Protein AF-A0A1E7YQ83-F1 (afdb_monomer_lite)

Secondary structure (DSSP, 8-state):
------------PPPHHHHHHHHHHHHHHHHH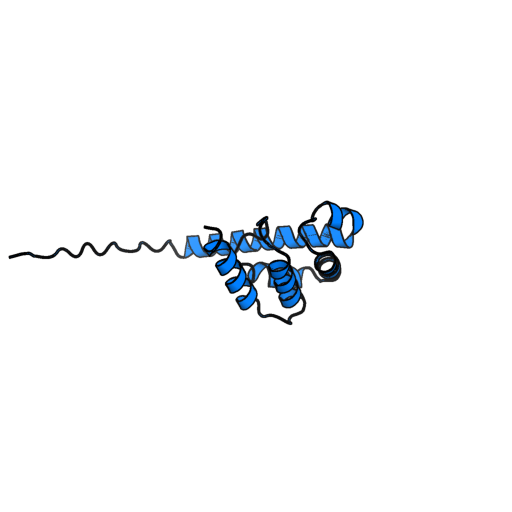HHHHHHHHHHH-HHHHHHH-TTS-HHHHHHHHHS-HHHHHHHHHH--S-TT-TT--HHHHHHHHHHHHTSS-HHHHHHHHHHHHHH--

Structure (mmCIF, N/CA/C/O backbone):
data_AF-A0A1E7YQ83-F1
#
_entry.id   AF-A0A1E7YQ83-F1
#
loop_
_atom_site.group_PDB
_atom_site.id
_atom_site.type_symbol
_atom_site.label_atom_id
_atom_site.label_alt_id
_atom_site.label_comp_id
_atom_site.label_asym_id
_atom_site.label_entity_id
_atom_site.label_seq_id
_atom_site.pdbx_PDB_ins_code
_atom_site.Cartn_x
_atom_site.Cartn_y
_atom_site.Cartn_z
_atom_site.occupancy
_atom_site.B_iso_or_equiv
_atom_site.auth_seq_id
_atom_site.auth_comp_id
_atom_site.auth_asym_id
_atom_site.auth_atom_id
_atom_site.pdbx_PDB_model_num
ATOM 1 N N . MET A 1 1 ? -26.971 24.007 49.476 1.00 40.09 1 MET A N 1
ATOM 2 C CA . MET A 1 1 ? -25.791 23.124 49.394 1.00 40.09 1 MET A CA 1
ATOM 3 C C . MET A 1 1 ? -25.851 22.421 48.056 1.00 40.09 1 MET A C 1
ATOM 5 O O . MET A 1 1 ? -26.864 21.801 47.768 1.00 40.09 1 MET A O 1
ATOM 9 N N . ALA A 1 2 ? -24.849 22.650 47.211 1.00 44.75 2 ALA A N 1
ATOM 10 C CA . ALA A 1 2 ? -24.779 22.116 45.859 1.00 44.75 2 ALA A CA 1
ATOM 11 C C . ALA A 1 2 ? -24.285 20.666 45.909 1.00 44.75 2 ALA A C 1
ATOM 13 O O . ALA A 1 2 ? -23.144 20.418 46.288 1.00 44.75 2 ALA A O 1
ATOM 14 N N . SER A 1 3 ? -25.138 19.718 45.539 1.00 45.12 3 SER A N 1
ATOM 15 C CA . SER A 1 3 ? -24.702 18.391 45.117 1.00 45.12 3 SER A CA 1
ATOM 16 C C . SER A 1 3 ? -24.344 18.491 43.638 1.00 45.12 3 SER A C 1
ATOM 18 O O . SER A 1 3 ? -25.223 18.543 42.781 1.00 45.12 3 SER A O 1
ATOM 20 N N . SER A 1 4 ? -23.047 18.609 43.356 1.00 46.97 4 SER A N 1
ATOM 21 C CA . SER A 1 4 ? -22.500 18.556 42.005 1.00 46.97 4 SER A CA 1
ATOM 22 C C . SER A 1 4 ? -22.730 17.159 41.435 1.00 46.97 4 SER A C 1
ATOM 24 O O . SER A 1 4 ? -21.967 16.229 41.708 1.00 46.97 4 SER A O 1
ATOM 26 N N . GLU A 1 5 ? -23.785 17.007 40.644 1.00 47.41 5 GLU A N 1
ATOM 27 C CA . GLU A 1 5 ? -23.879 15.922 39.680 1.00 47.41 5 GLU A CA 1
ATOM 28 C C . GLU A 1 5 ? -22.756 16.131 38.665 1.00 47.41 5 GLU A C 1
ATOM 30 O O . GLU A 1 5 ? -22.860 16.909 37.718 1.00 47.41 5 GLU A O 1
ATOM 35 N N . PHE A 1 6 ? -21.633 15.455 38.894 1.00 47.44 6 PHE A N 1
ATOM 36 C CA . PHE A 1 6 ? -20.710 15.149 37.818 1.00 47.44 6 PHE A CA 1
ATOM 37 C C . PHE A 1 6 ? -21.475 14.262 36.835 1.00 47.44 6 PHE A C 1
ATOM 39 O O . PHE A 1 6 ? -21.475 13.037 36.952 1.00 47.44 6 PHE A O 1
ATOM 46 N N . ALA A 1 7 ? -22.128 14.887 35.856 1.00 49.34 7 ALA A N 1
ATOM 47 C CA . ALA A 1 7 ? -22.440 14.261 34.585 1.00 49.34 7 ALA A CA 1
ATOM 48 C C . ALA A 1 7 ? -21.100 13.943 33.905 1.00 49.34 7 ALA A C 1
ATOM 50 O O . ALA A 1 7 ? -20.617 14.665 33.035 1.00 49.34 7 ALA A O 1
ATOM 51 N N . SER A 1 8 ? -20.448 12.884 34.383 1.00 53.47 8 SER A N 1
ATOM 52 C CA . SER A 1 8 ? -19.366 12.224 33.675 1.00 53.47 8 SER A CA 1
ATOM 53 C C . SER A 1 8 ? -19.989 11.707 32.389 1.00 53.47 8 SER A C 1
ATOM 55 O O . SER A 1 8 ? -20.748 10.738 32.409 1.00 53.47 8 SER A O 1
ATOM 57 N N . GLY A 1 9 ? -19.764 12.429 31.291 1.00 52.78 9 GLY A N 1
ATOM 58 C CA . GLY A 1 9 ? -20.125 11.988 29.954 1.00 52.78 9 GLY A CA 1
ATOM 59 C C . GLY A 1 9 ? -19.419 10.667 29.701 1.00 52.78 9 GLY A C 1
ATOM 60 O O . GLY A 1 9 ? -18.249 10.653 29.326 1.00 52.78 9 GLY A O 1
ATOM 61 N N . ALA A 1 10 ? -20.108 9.563 29.993 1.00 58.84 10 ALA A N 1
ATOM 62 C CA . ALA A 1 10 ? -19.580 8.230 29.811 1.00 58.84 10 ALA A CA 1
ATOM 63 C C . ALA A 1 10 ? -19.186 8.098 28.341 1.00 58.84 10 ALA A C 1
ATOM 65 O O . ALA A 1 10 ? -20.036 8.135 27.450 1.00 58.84 10 ALA A O 1
ATOM 66 N N . VAL A 1 11 ? -17.882 7.997 28.091 1.00 59.94 11 VAL A N 1
ATOM 67 C CA . VAL A 1 11 ? -17.357 7.676 26.770 1.00 59.94 11 VAL A CA 1
ATOM 68 C C . VAL A 1 11 ? -17.850 6.269 26.458 1.00 59.94 11 VAL A C 1
ATOM 70 O O . VAL A 1 11 ? -17.325 5.285 26.978 1.00 59.94 11 VAL A O 1
ATOM 73 N N . VAL A 1 12 ? -18.911 6.172 25.658 1.00 70.06 12 VAL A N 1
ATOM 74 C CA . VAL A 1 12 ? -19.390 4.893 25.141 1.00 70.06 12 VAL A CA 1
ATOM 75 C C . VAL A 1 12 ? -18.374 4.446 24.104 1.00 70.06 12 VAL A C 1
ATOM 77 O O . VAL A 1 12 ? -18.380 4.906 22.962 1.00 70.06 12 VAL A O 1
ATOM 80 N N . LEU A 1 13 ? -17.446 3.593 24.529 1.00 64.69 13 LEU A N 1
ATOM 81 C CA . LEU A 1 13 ? -16.524 2.951 23.608 1.00 64.69 13 LEU A CA 1
ATOM 82 C C . LEU A 1 13 ? -17.334 2.032 22.680 1.00 64.69 13 LEU A C 1
ATOM 84 O O . LEU A 1 13 ? -18.210 1.306 23.160 1.00 64.69 13 LEU A O 1
ATOM 88 N N . PRO A 1 14 ? -17.079 2.062 21.362 1.00 68.69 14 PRO A N 1
ATOM 89 C CA . PRO A 1 14 ? -17.745 1.163 20.432 1.00 68.69 14 PRO A CA 1
ATOM 90 C C . PRO A 1 14 ? -17.469 -0.299 20.802 1.00 68.69 14 PRO A C 1
ATOM 92 O O . PRO A 1 14 ? -16.403 -0.633 21.322 1.00 68.69 14 PRO A O 1
ATOM 95 N N . ASP A 1 15 ? -18.434 -1.173 20.510 1.00 84.50 15 ASP A N 1
ATOM 96 C CA . ASP A 1 15 ? -18.312 -2.617 20.727 1.00 84.50 15 ASP A CA 1
ATOM 97 C C . ASP A 1 15 ? -17.010 -3.146 20.096 1.00 84.50 15 ASP A C 1
ATOM 99 O O . ASP A 1 15 ? -16.677 -2.836 18.947 1.00 84.50 15 ASP A O 1
ATOM 103 N N . VAL A 1 16 ? -16.264 -3.969 20.837 1.00 81.94 16 VAL A N 1
ATOM 104 C CA . VAL A 1 16 ? -14.997 -4.574 20.386 1.00 81.94 16 VAL A CA 1
ATOM 105 C C . VAL A 1 16 ? -15.165 -5.325 19.057 1.00 81.94 16 VAL A C 1
ATOM 107 O O . VAL A 1 16 ? -14.245 -5.374 18.239 1.00 81.94 16 VAL A O 1
ATOM 110 N N . THR A 1 17 ? -16.344 -5.888 18.808 1.00 83.75 17 THR A N 1
ATOM 111 C CA . THR A 1 17 ? -16.722 -6.540 17.550 1.00 83.75 17 THR A CA 1
ATOM 112 C C . THR A 1 17 ? -16.737 -5.552 16.385 1.00 83.75 17 THR A C 1
ATOM 114 O O . THR A 1 17 ? -16.231 -5.874 15.310 1.00 83.75 17 THR A O 1
ATOM 117 N N . ILE A 1 18 ? -17.248 -4.334 16.594 1.00 84.81 18 ILE A N 1
ATOM 118 C CA . ILE A 1 18 ? -17.255 -3.267 15.582 1.00 84.81 18 ILE A CA 1
ATOM 119 C C . ILE A 1 18 ? -15.817 -2.887 15.226 1.00 84.81 18 ILE A C 1
ATOM 121 O O . ILE A 1 18 ? -15.469 -2.854 14.049 1.00 84.81 18 ILE A O 1
ATOM 125 N N . LEU A 1 19 ? -14.956 -2.690 16.228 1.00 80.69 19 LEU A N 1
ATOM 126 C CA . LEU A 1 19 ? -13.545 -2.353 16.006 1.00 80.69 19 LEU A CA 1
ATOM 127 C C . LEU A 1 19 ? -12.795 -3.452 15.237 1.00 80.69 19 LEU A C 1
ATOM 129 O O . LEU A 1 19 ? -12.016 -3.160 14.330 1.00 80.69 19 LEU A O 1
ATOM 133 N N . LYS A 1 20 ? -13.056 -4.726 15.553 1.00 84.06 20 LYS A N 1
ATOM 134 C CA . LYS A 1 20 ? -12.481 -5.863 14.817 1.00 84.06 20 LYS A CA 1
ATOM 135 C C . LYS A 1 20 ? -12.936 -5.898 13.359 1.00 84.06 20 LYS A C 1
ATOM 137 O O . LYS A 1 20 ? -12.108 -6.133 12.480 1.00 84.06 20 LYS A O 1
ATOM 142 N N . ASN A 1 21 ? -14.222 -5.659 13.104 1.00 87.69 21 ASN A N 1
ATOM 143 C CA . ASN A 1 21 ? -14.766 -5.634 11.748 1.00 87.69 21 ASN A CA 1
ATOM 144 C C . ASN A 1 21 ? -14.173 -4.479 10.936 1.00 87.69 21 ASN A C 1
ATOM 146 O O . ASN A 1 21 ? -13.692 -4.713 9.833 1.00 87.69 21 ASN A O 1
ATOM 150 N N . LEU A 1 22 ? -14.096 -3.276 11.512 1.00 86.25 22 LEU A N 1
ATOM 151 C CA . LEU A 1 22 ? -13.487 -2.116 10.858 1.00 86.25 22 LEU A CA 1
ATOM 152 C C . LEU A 1 22 ? -12.019 -2.364 10.496 1.00 86.25 22 LEU A C 1
ATOM 154 O O . LEU A 1 22 ? -11.624 -2.124 9.360 1.00 86.25 22 LEU A O 1
ATOM 158 N N . ASN A 1 23 ? -11.224 -2.911 11.421 1.00 84.62 23 ASN A N 1
ATOM 159 C CA . ASN A 1 23 ? -9.823 -3.243 11.147 1.00 84.62 23 ASN A CA 1
ATOM 160 C C . ASN A 1 23 ? -9.676 -4.295 10.041 1.00 84.62 23 ASN A C 1
ATOM 162 O O . ASN A 1 23 ? -8.779 -4.196 9.203 1.00 84.62 23 ASN A O 1
ATOM 166 N N . ARG A 1 24 ? -10.550 -5.308 10.021 1.00 90.31 24 ARG A N 1
ATOM 167 C CA . ARG A 1 24 ? -10.563 -6.320 8.959 1.00 90.31 24 ARG A CA 1
ATOM 168 C C . ARG A 1 24 ? -10.903 -5.690 7.612 1.00 90.31 24 ARG A C 1
ATOM 170 O O . ARG A 1 24 ? -10.215 -5.966 6.635 1.00 90.31 24 ARG A O 1
ATOM 177 N N . ASP A 1 25 ? -11.952 -4.883 7.560 1.00 90.69 25 ASP A N 1
ATOM 178 C CA . ASP A 1 25 ? -12.449 -4.302 6.316 1.00 90.69 25 ASP A CA 1
ATOM 179 C C . ASP A 1 25 ? -11.438 -3.288 5.752 1.00 90.69 25 ASP A C 1
ATOM 181 O O . ASP A 1 25 ? -11.159 -3.294 4.553 1.00 90.69 25 ASP A O 1
ATOM 185 N N . LEU A 1 26 ? -10.787 -2.513 6.625 1.00 89.19 26 LEU A N 1
ATOM 186 C CA . LEU A 1 26 ? -9.677 -1.634 6.266 1.00 89.19 26 LEU A CA 1
ATOM 187 C C . LEU A 1 26 ? -8.484 -2.411 5.695 1.00 89.19 26 LEU A C 1
ATOM 189 O O . LEU A 1 26 ? -7.964 -2.062 4.637 1.00 89.19 26 LEU A O 1
ATOM 193 N N . PHE A 1 27 ? -8.079 -3.496 6.359 1.00 91.44 27 PHE A N 1
ATOM 194 C CA . PHE A 1 27 ? -7.016 -4.365 5.858 1.00 91.44 27 PHE A CA 1
ATOM 195 C C . PHE A 1 27 ? -7.340 -4.911 4.459 1.00 91.44 27 PHE A C 1
ATOM 197 O O . PHE A 1 27 ? -6.477 -4.894 3.583 1.00 91.44 27 PHE A O 1
ATOM 204 N N . GLN A 1 28 ? -8.574 -5.374 4.235 1.00 92.62 28 GLN A N 1
ATOM 205 C CA . GLN A 1 28 ? -9.002 -5.901 2.936 1.00 92.62 28 GLN A CA 1
ATOM 206 C C . GLN A 1 28 ? -8.994 -4.823 1.850 1.00 92.62 28 GLN A C 1
ATOM 208 O O . GLN A 1 28 ? -8.542 -5.085 0.736 1.00 92.62 28 GLN A O 1
ATOM 213 N N . LEU A 1 29 ? -9.439 -3.607 2.174 1.00 91.81 29 LEU A N 1
ATOM 214 C CA . LEU A 1 29 ? -9.395 -2.473 1.255 1.00 91.81 29 LEU A CA 1
ATOM 215 C C . LEU A 1 29 ? -7.954 -2.140 0.848 1.00 91.81 29 LEU A C 1
ATOM 217 O O . LEU A 1 29 ? -7.652 -2.012 -0.340 1.00 91.81 29 LEU A O 1
ATOM 221 N N . ASN A 1 30 ? -7.062 -2.051 1.835 1.00 90.62 30 ASN A N 1
ATOM 222 C CA . ASN A 1 30 ? -5.657 -1.730 1.619 1.00 90.62 30 ASN A CA 1
ATOM 223 C C . ASN A 1 30 ? -4.962 -2.817 0.801 1.00 90.62 30 ASN A C 1
ATOM 225 O O . ASN A 1 30 ? -4.287 -2.517 -0.181 1.00 90.62 30 ASN A O 1
ATOM 229 N N . LEU A 1 31 ? -5.182 -4.086 1.151 1.00 93.12 31 LEU A N 1
ATOM 230 C CA . LEU A 1 31 ? -4.622 -5.207 0.409 1.00 93.12 31 LEU A CA 1
ATOM 231 C C . LEU A 1 31 ? -5.146 -5.245 -1.029 1.00 93.12 31 LEU A C 1
ATOM 233 O O . LEU A 1 31 ? -4.351 -5.383 -1.955 1.00 93.12 31 LEU A O 1
ATOM 237 N N . GLY A 1 32 ? -6.456 -5.085 -1.225 1.00 92.75 32 GLY A N 1
ATOM 238 C CA . GLY A 1 32 ? -7.070 -5.085 -2.550 1.00 92.75 32 GLY A CA 1
ATOM 239 C C . GLY A 1 32 ? -6.487 -4.005 -3.461 1.00 92.75 32 GLY A C 1
ATOM 240 O O . GLY A 1 32 ? -6.162 -4.287 -4.614 1.00 92.75 32 GLY A O 1
ATOM 241 N N . TYR A 1 33 ? -6.277 -2.794 -2.937 1.00 91.62 33 TYR A N 1
ATOM 242 C CA . TYR A 1 33 ? -5.643 -1.723 -3.703 1.00 91.62 33 TYR A CA 1
ATOM 243 C C . TYR A 1 33 ? -4.180 -2.028 -4.035 1.00 91.62 33 TYR A C 1
ATOM 245 O O . TYR A 1 33 ? -3.785 -1.920 -5.193 1.00 91.62 33 TYR A O 1
ATOM 253 N N . LEU A 1 34 ? -3.376 -2.448 -3.053 1.00 91.94 34 LEU A N 1
ATOM 254 C CA . LEU A 1 34 ? -1.965 -2.775 -3.287 1.00 91.94 34 LEU A CA 1
ATOM 255 C C . LEU A 1 34 ? -1.810 -3.923 -4.296 1.00 91.94 34 LEU A C 1
ATOM 257 O O . LEU A 1 34 ? -0.932 -3.877 -5.156 1.00 91.94 34 LEU A O 1
ATOM 261 N N . MET A 1 35 ? -2.687 -4.931 -4.235 1.00 94.19 35 MET A N 1
ATOM 262 C CA . MET A 1 35 ? -2.729 -6.015 -5.218 1.00 94.19 35 MET A CA 1
ATOM 263 C C . MET A 1 35 ? -3.082 -5.509 -6.616 1.00 94.19 35 MET A C 1
ATOM 265 O O . MET A 1 35 ? -2.455 -5.940 -7.579 1.00 94.19 35 MET A O 1
ATOM 269 N N . LEU A 1 36 ? -4.043 -4.590 -6.736 1.00 93.75 36 LEU A N 1
ATOM 270 C CA . LEU A 1 36 ? -4.396 -3.975 -8.015 1.00 93.75 36 LEU A CA 1
ATOM 271 C C . LEU A 1 36 ? -3.199 -3.226 -8.614 1.00 93.75 36 LEU A C 1
ATOM 273 O O . LEU A 1 36 ? -2.871 -3.437 -9.779 1.00 93.75 36 LEU A O 1
ATOM 277 N N . VAL A 1 37 ? -2.531 -2.390 -7.814 1.00 93.12 37 VAL A N 1
ATOM 278 C CA . VAL A 1 37 ? -1.341 -1.637 -8.239 1.00 93.12 37 VAL A CA 1
ATOM 279 C C . VAL A 1 37 ? -0.248 -2.584 -8.721 1.00 93.12 37 VAL A C 1
ATOM 281 O O . VAL A 1 37 ? 0.249 -2.417 -9.835 1.00 93.12 37 VAL A O 1
ATOM 284 N N . ARG A 1 38 ? 0.075 -3.611 -7.924 1.00 94.94 38 ARG A N 1
ATOM 285 C CA . ARG A 1 38 ? 1.045 -4.647 -8.294 1.00 94.94 38 ARG A CA 1
ATOM 286 C C . ARG A 1 38 ? 0.686 -5.315 -9.615 1.00 94.94 38 ARG A C 1
ATOM 288 O O . ARG A 1 38 ? 1.551 -5.440 -10.468 1.00 94.94 38 ARG A O 1
ATOM 295 N N . GLU A 1 39 ? -0.561 -5.749 -9.783 1.00 95.81 39 GLU A N 1
ATOM 296 C CA . GLU A 1 39 ? -0.980 -6.497 -10.972 1.00 95.81 39 GLU A CA 1
ATOM 297 C C . GLU A 1 39 ? -0.837 -5.666 -12.251 1.00 95.81 39 GLU A C 1
ATOM 299 O O . GLU A 1 39 ? -0.388 -6.168 -13.280 1.00 95.81 39 GLU A O 1
ATOM 304 N N . TYR A 1 40 ? -1.179 -4.378 -12.192 1.00 96.06 40 TYR A N 1
ATOM 305 C CA . TYR A 1 40 ? -0.940 -3.468 -13.309 1.00 96.06 40 TYR A CA 1
ATOM 306 C C . TYR A 1 40 ? 0.550 -3.214 -13.528 1.00 96.06 40 TYR A C 1
ATOM 308 O O . TYR A 1 40 ? 0.982 -3.206 -14.675 1.00 96.06 40 TYR A O 1
ATOM 316 N N . ALA A 1 41 ? 1.330 -3.011 -12.464 1.00 95.75 41 ALA A N 1
ATOM 317 C CA . ALA A 1 41 ? 2.762 -2.746 -12.567 1.00 95.75 41 ALA A CA 1
ATOM 318 C C . ALA A 1 41 ? 3.537 -3.938 -13.160 1.00 95.75 41 ALA A C 1
ATOM 320 O O . ALA A 1 41 ? 4.416 -3.730 -13.992 1.00 95.75 41 ALA A O 1
ATOM 321 N N . ASP A 1 42 ? 3.164 -5.165 -12.788 1.00 96.44 42 ASP A N 1
ATOM 322 C CA . ASP A 1 42 ? 3.736 -6.421 -13.292 1.00 96.44 42 ASP A CA 1
ATOM 323 C C . ASP A 1 42 ? 3.380 -6.668 -14.770 1.00 96.44 42 ASP A C 1
ATOM 325 O O . ASP A 1 42 ? 4.225 -7.065 -15.571 1.00 96.44 42 ASP A O 1
ATOM 329 N N . ARG A 1 43 ? 2.134 -6.378 -15.171 1.00 96.69 43 ARG A N 1
ATOM 330 C CA . ARG A 1 43 ? 1.661 -6.617 -16.547 1.00 96.69 43 ARG A CA 1
ATOM 331 C C . ARG A 1 43 ? 2.036 -5.518 -17.539 1.00 96.69 43 ARG A C 1
ATOM 333 O O . ARG A 1 43 ? 2.372 -5.816 -18.682 1.00 96.69 43 ARG A O 1
ATOM 340 N N . ASP A 1 44 ? 1.893 -4.257 -17.139 1.00 97.31 44 ASP A N 1
ATOM 341 C CA . ASP A 1 44 ? 2.123 -3.083 -17.982 1.00 97.31 44 ASP A CA 1
ATOM 342 C C . ASP A 1 44 ? 2.499 -1.868 -17.119 1.00 97.31 44 ASP A C 1
ATOM 344 O O . ASP A 1 44 ? 1.663 -1.053 -16.712 1.00 97.31 44 ASP A O 1
ATOM 348 N N . MET A 1 45 ? 3.802 -1.711 -16.887 1.00 97.00 45 MET A N 1
ATOM 349 C CA . MET A 1 45 ? 4.358 -0.593 -16.124 1.00 97.00 45 MET A CA 1
ATOM 350 C C . MET A 1 45 ? 4.008 0.782 -16.722 1.00 97.00 45 MET A C 1
ATOM 352 O O . MET A 1 45 ? 3.845 1.760 -15.989 1.00 97.00 45 MET A O 1
ATOM 356 N N . VAL A 1 46 ? 3.870 0.890 -18.049 1.00 96.62 46 VAL A N 1
ATOM 357 C CA . VAL A 1 46 ? 3.511 2.159 -18.702 1.00 96.62 46 VAL A CA 1
ATOM 358 C C . VAL A 1 46 ? 2.069 2.529 -18.365 1.00 96.62 46 VAL A C 1
ATOM 360 O O . VAL A 1 46 ? 1.784 3.693 -18.069 1.00 96.62 46 VAL A O 1
ATOM 363 N N . MET A 1 47 ? 1.158 1.555 -18.379 1.00 96.31 47 MET A N 1
ATOM 364 C CA . MET A 1 47 ? -0.223 1.747 -17.942 1.00 96.31 47 MET A CA 1
ATOM 365 C C . MET A 1 47 ? -0.307 2.028 -16.439 1.00 96.31 47 MET A C 1
ATOM 367 O O . MET A 1 47 ? -1.010 2.956 -16.038 1.00 96.31 47 MET A O 1
ATOM 371 N N . ALA A 1 48 ? 0.442 1.297 -15.610 1.00 95.44 48 ALA A N 1
ATOM 372 C CA . ALA A 1 48 ? 0.468 1.501 -14.164 1.00 95.44 48 ALA A CA 1
ATOM 373 C C . ALA A 1 48 ? 0.870 2.939 -13.803 1.00 95.44 48 ALA A C 1
ATOM 375 O O . ALA A 1 48 ? 0.140 3.617 -13.081 1.00 95.44 48 ALA A O 1
ATOM 376 N N . LYS A 1 49 ? 1.950 3.458 -14.405 1.00 94.38 49 LYS A N 1
ATOM 377 C CA . LYS A 1 49 ? 2.392 4.856 -14.235 1.00 94.38 49 LYS A CA 1
ATOM 378 C C . LYS A 1 49 ? 1.322 5.873 -14.667 1.00 94.38 49 LYS A C 1
ATOM 380 O O . LYS A 1 49 ? 1.243 6.962 -14.105 1.00 94.38 49 LYS A O 1
ATOM 385 N N . LYS A 1 50 ? 0.471 5.538 -15.648 1.00 93.56 50 LYS A N 1
ATOM 386 C CA . LYS A 1 50 ? -0.638 6.400 -16.106 1.00 93.56 50 LYS A CA 1
ATOM 387 C C . LYS A 1 50 ? -1.866 6.356 -15.199 1.00 93.56 50 LYS A C 1
ATOM 389 O O . LYS A 1 50 ? -2.537 7.385 -15.095 1.00 93.56 50 LYS A O 1
ATOM 394 N N . LEU A 1 51 ? -2.187 5.199 -14.621 1.00 92.00 51 LEU A N 1
ATOM 395 C CA . LEU A 1 51 ? -3.354 4.998 -13.755 1.00 92.00 51 LEU A CA 1
ATOM 396 C C . LEU A 1 51 ? -3.085 5.462 -12.320 1.00 92.00 51 LEU A C 1
ATOM 398 O O . LEU A 1 51 ? -3.932 6.115 -11.719 1.00 92.00 51 LEU A O 1
ATOM 402 N N . PHE A 1 52 ? -1.888 5.192 -11.805 1.00 90.69 52 PHE A N 1
ATOM 403 C CA . PHE A 1 52 ? -1.485 5.452 -10.424 1.00 90.69 52 PHE A CA 1
ATOM 404 C C . PHE A 1 52 ? -0.479 6.604 -10.345 1.00 90.69 52 PHE A C 1
ATOM 406 O O . PHE A 1 52 ? 0.615 6.467 -9.809 1.00 90.69 52 PHE A O 1
ATOM 413 N N . ARG A 1 53 ? -0.837 7.757 -10.921 1.00 88.44 53 ARG A N 1
ATOM 414 C CA . ARG A 1 53 ? 0.082 8.904 -11.104 1.00 88.44 53 ARG A CA 1
ATOM 415 C C . ARG A 1 53 ? 0.599 9.515 -9.802 1.00 88.44 53 ARG A C 1
ATOM 417 O O . ARG A 1 53 ? 1.591 10.230 -9.819 1.00 88.44 53 ARG A O 1
ATOM 424 N N . ASN A 1 54 ? -0.109 9.283 -8.703 1.00 86.31 54 ASN A N 1
ATOM 425 C CA . ASN A 1 54 ? 0.264 9.721 -7.364 1.00 86.31 54 ASN A CA 1
ATOM 426 C C . ASN A 1 54 ? 1.287 8.788 -6.696 1.00 86.31 54 ASN A C 1
ATOM 428 O O . ASN A 1 54 ? 1.820 9.153 -5.656 1.00 86.31 54 ASN A O 1
ATOM 432 N N . ILE A 1 55 ? 1.558 7.613 -7.274 1.00 90.75 55 ILE A N 1
ATOM 433 C CA . ILE A 1 55 ? 2.538 6.653 -6.766 1.00 90.75 55 ILE A CA 1
ATOM 434 C C . ILE A 1 55 ? 3.871 6.876 -7.495 1.00 90.75 55 ILE A C 1
ATOM 436 O O . ILE A 1 55 ? 3.903 6.811 -8.729 1.00 90.75 55 ILE A O 1
ATOM 440 N N . PRO A 1 56 ? 4.984 7.113 -6.778 1.00 92.25 56 PRO A N 1
ATOM 441 C CA . PRO A 1 56 ? 6.300 7.233 -7.392 1.00 92.25 56 PRO A CA 1
ATOM 442 C C . PRO A 1 56 ? 6.665 5.993 -8.216 1.00 92.25 56 PRO A C 1
ATOM 444 O O . PRO A 1 56 ? 6.378 4.860 -7.829 1.00 92.25 56 PRO A O 1
ATOM 447 N N . ALA A 1 57 ? 7.358 6.200 -9.339 1.00 93.25 57 ALA A N 1
ATOM 448 C CA . ALA A 1 57 ? 7.738 5.120 -10.253 1.00 93.25 57 ALA A CA 1
ATOM 449 C C . ALA A 1 57 ? 8.519 3.993 -9.556 1.00 93.25 57 ALA A C 1
ATOM 451 O O . ALA A 1 57 ? 8.218 2.827 -9.784 1.00 93.25 57 ALA A O 1
ATOM 452 N N . VAL A 1 58 ? 9.446 4.347 -8.661 1.00 94.12 58 VAL A N 1
ATOM 453 C CA . VAL A 1 58 ? 10.240 3.386 -7.879 1.00 94.12 58 VAL A CA 1
ATOM 454 C C . VAL A 1 58 ? 9.368 2.488 -6.995 1.00 94.12 58 VAL A C 1
ATOM 456 O O . VAL A 1 58 ? 9.645 1.304 -6.838 1.00 94.12 58 VAL A O 1
ATOM 459 N N . VAL A 1 59 ? 8.264 3.018 -6.464 1.00 93.88 59 VAL A N 1
ATOM 460 C CA . VAL A 1 59 ? 7.325 2.255 -5.636 1.00 93.88 59 VAL A CA 1
ATOM 461 C C . VAL A 1 59 ? 6.516 1.289 -6.497 1.00 93.88 59 VAL A C 1
ATOM 463 O O . VAL A 1 59 ? 6.333 0.139 -6.106 1.00 93.88 59 VAL A O 1
ATOM 466 N N . LEU A 1 60 ? 6.075 1.721 -7.683 1.00 94.88 60 LEU A N 1
ATOM 467 C CA . LEU A 1 60 ? 5.39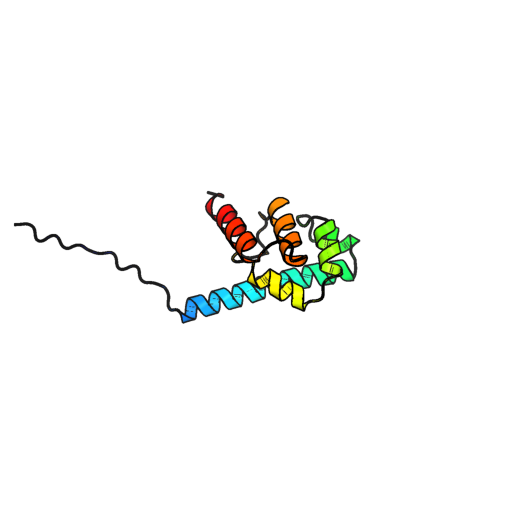1 0.850 -8.647 1.00 94.88 60 LEU A CA 1
ATOM 468 C C . LEU A 1 60 ? 6.295 -0.298 -9.107 1.00 94.88 60 LEU A C 1
ATOM 470 O O . LEU A 1 60 ? 5.872 -1.453 -9.110 1.00 94.88 60 LEU A O 1
ATOM 474 N N . GLU A 1 61 ? 7.539 0.025 -9.463 1.00 95.25 61 GLU A N 1
ATOM 475 C CA . GLU A 1 61 ? 8.574 -0.941 -9.846 1.00 95.25 61 GLU A CA 1
ATOM 476 C C . GLU A 1 61 ? 8.795 -1.952 -8.725 1.00 95.25 61 GLU A C 1
ATOM 478 O O . GLU A 1 61 ? 8.714 -3.159 -8.952 1.00 95.25 61 GLU A O 1
ATOM 483 N N . ARG A 1 62 ? 8.926 -1.472 -7.486 1.00 94.69 62 ARG A N 1
ATOM 484 C CA . ARG A 1 62 ? 9.104 -2.360 -6.346 1.00 94.69 62 ARG A CA 1
ATOM 485 C C . ARG A 1 62 ? 7.890 -3.247 -6.068 1.00 94.69 62 ARG A C 1
ATOM 487 O O . ARG A 1 62 ? 8.046 -4.429 -5.766 1.00 94.69 62 ARG A O 1
ATOM 494 N N . MET A 1 63 ? 6.675 -2.714 -6.183 1.00 93.56 63 MET A N 1
ATOM 495 C CA . MET A 1 63 ? 5.448 -3.492 -5.985 1.00 93.56 63 MET A CA 1
ATOM 496 C C . MET A 1 63 ? 5.298 -4.627 -6.999 1.00 93.56 63 MET A C 1
ATOM 498 O O . MET A 1 63 ? 4.814 -5.693 -6.617 1.00 93.56 63 MET A O 1
ATOM 502 N N . ALA A 1 64 ? 5.716 -4.419 -8.253 1.00 95.31 64 ALA A N 1
ATOM 503 C CA . ALA A 1 64 ? 5.693 -5.450 -9.292 1.00 95.31 64 ALA A CA 1
ATOM 504 C C . ALA A 1 64 ? 6.555 -6.668 -8.911 1.00 95.31 64 ALA A C 1
ATOM 506 O O . ALA A 1 64 ? 6.139 -7.814 -9.084 1.00 95.31 64 ALA A O 1
ATOM 507 N N . GLU A 1 65 ? 7.725 -6.423 -8.318 1.00 93.44 65 GLU A N 1
ATOM 508 C CA . GLU A 1 65 ? 8.688 -7.462 -7.932 1.00 93.44 65 GLU A CA 1
ATOM 509 C C . GLU A 1 65 ? 8.290 -8.240 -6.670 1.00 93.44 65 GLU A C 1
ATOM 511 O O . GLU A 1 65 ? 8.732 -9.373 -6.458 1.00 93.44 65 GLU A O 1
ATOM 516 N N . LEU A 1 66 ? 7.480 -7.643 -5.792 1.00 89.12 66 LEU A N 1
ATOM 517 C CA . LEU A 1 66 ? 7.175 -8.236 -4.495 1.00 89.12 66 LEU A CA 1
ATOM 518 C C . LEU A 1 66 ? 6.164 -9.384 -4.596 1.00 89.12 66 LEU A C 1
ATOM 520 O O . LEU A 1 66 ? 5.186 -9.314 -5.346 1.00 89.12 66 LEU A O 1
ATOM 524 N N . PRO A 1 67 ? 6.315 -10.435 -3.771 1.00 89.94 67 PRO A N 1
ATOM 525 C CA . PRO A 1 67 ? 5.300 -11.470 -3.661 1.00 89.94 67 PRO A CA 1
ATOM 526 C C . PRO A 1 67 ? 4.040 -10.916 -2.960 1.00 89.94 67 PRO A C 1
ATOM 528 O O . PRO A 1 67 ? 4.162 -10.121 -2.020 1.00 89.94 67 PRO A O 1
ATOM 531 N N . PRO A 1 68 ? 2.820 -11.361 -3.329 1.00 88.25 68 PRO A N 1
ATOM 532 C CA . PRO A 1 68 ? 1.569 -10.847 -2.754 1.00 88.25 68 PRO A CA 1
ATOM 533 C C . PRO A 1 68 ? 1.498 -10.893 -1.218 1.00 88.25 68 PRO A C 1
ATOM 535 O O . PRO A 1 68 ? 0.882 -10.037 -0.586 1.00 88.25 68 PRO A O 1
ATOM 538 N N . GLN A 1 69 ? 2.169 -11.862 -0.589 1.00 88.50 69 GLN A N 1
ATOM 539 C CA . GLN A 1 69 ? 2.223 -12.002 0.869 1.00 88.50 69 GLN A CA 1
ATOM 540 C C . GLN A 1 69 ? 2.923 -10.814 1.546 1.00 88.50 69 GLN A C 1
ATOM 542 O O . GLN A 1 69 ? 2.565 -10.457 2.669 1.00 88.50 69 GLN A O 1
ATOM 547 N N . ARG A 1 70 ? 3.888 -10.171 0.874 1.00 87.69 70 ARG A N 1
ATOM 548 C CA . ARG A 1 70 ? 4.544 -8.959 1.387 1.00 87.69 70 ARG A CA 1
ATOM 549 C C . ARG A 1 70 ? 3.600 -7.764 1.374 1.00 87.69 70 ARG A C 1
ATOM 551 O O . ARG A 1 70 ? 3.565 -7.020 2.349 1.00 87.69 70 ARG A O 1
ATOM 558 N N . LEU A 1 71 ? 2.749 -7.646 0.357 1.00 89.75 71 LEU A N 1
ATOM 559 C CA . LEU A 1 71 ? 1.722 -6.602 0.314 1.00 89.75 71 LEU A CA 1
ATOM 560 C C . LEU A 1 71 ? 0.690 -6.753 1.433 1.00 89.75 71 LEU A C 1
ATOM 562 O O . LEU A 1 71 ? 0.216 -5.754 1.958 1.00 89.75 71 LEU A O 1
ATOM 566 N N . ALA A 1 72 ? 0.389 -7.980 1.869 1.00 90.19 72 ALA A N 1
ATOM 567 C CA . ALA A 1 72 ? -0.456 -8.197 3.043 1.00 90.19 72 ALA A CA 1
ATOM 568 C C . ALA A 1 72 ? 0.187 -7.682 4.341 1.00 90.19 72 ALA A C 1
ATOM 570 O O . ALA A 1 72 ? -0.524 -7.225 5.233 1.00 90.19 72 ALA A O 1
ATOM 571 N N . HIS A 1 73 ? 1.516 -7.721 4.458 1.00 86.62 73 HIS A N 1
ATOM 572 C CA . HIS A 1 73 ? 2.211 -7.142 5.607 1.00 86.62 73 HIS A CA 1
ATOM 573 C C . HIS A 1 73 ? 2.094 -5.612 5.614 1.00 86.62 73 HIS A C 1
ATOM 575 O O . HIS A 1 73 ? 1.692 -5.029 6.619 1.00 86.62 73 HIS A O 1
ATOM 581 N N . VAL A 1 74 ? 2.332 -4.985 4.460 1.00 88.12 74 VAL A N 1
ATOM 582 C CA . VAL A 1 74 ? 2.176 -3.537 4.256 1.00 88.12 74 VAL A CA 1
ATOM 583 C C . VAL A 1 74 ? 0.726 -3.101 4.486 1.00 88.12 74 VAL A C 1
ATOM 585 O O . VAL A 1 74 ? 0.474 -2.154 5.217 1.00 88.12 74 VAL A O 1
ATOM 588 N N . ALA A 1 75 ? -0.254 -3.828 3.948 1.00 90.19 75 ALA A N 1
ATOM 589 C CA . ALA A 1 75 ? -1.673 -3.505 4.103 1.00 90.19 75 ALA A CA 1
ATOM 590 C C . ALA A 1 75 ? -2.132 -3.474 5.569 1.00 90.19 75 ALA A C 1
ATOM 592 O O . ALA A 1 75 ? -3.012 -2.689 5.913 1.00 90.19 75 ALA A O 1
ATOM 593 N N . ARG A 1 76 ? -1.540 -4.310 6.436 1.00 87.25 76 ARG A N 1
ATOM 594 C CA . ARG A 1 76 ? -1.806 -4.293 7.887 1.00 87.25 76 ARG A CA 1
ATOM 595 C C . ARG A 1 76 ? -1.180 -3.095 8.596 1.00 87.25 76 ARG A C 1
ATOM 597 O O . ARG A 1 76 ? -1.693 -2.696 9.634 1.00 87.25 76 ARG A O 1
ATOM 604 N N . ALA A 1 77 ? -0.083 -2.564 8.062 1.00 82.56 77 ALA A N 1
ATOM 605 C CA . ALA A 1 77 ? 0.599 -1.382 8.584 1.00 82.56 77 ALA A CA 1
ATOM 606 C C . ALA A 1 77 ? -0.190 -0.094 8.320 1.00 82.56 77 ALA A C 1
ATOM 608 O O . ALA A 1 77 ? -0.059 0.897 9.032 1.00 82.56 77 ALA A O 1
ATOM 609 N N . ILE A 1 78 ? -0.998 -0.084 7.265 1.00 82.31 78 ILE A N 1
ATOM 610 C CA . ILE A 1 78 ? -1.710 1.113 6.844 1.00 82.31 78 ILE A CA 1
ATOM 611 C C . ILE A 1 78 ? -3.018 1.178 7.638 1.00 82.31 78 ILE A C 1
ATOM 613 O O . ILE A 1 78 ? -3.976 0.457 7.374 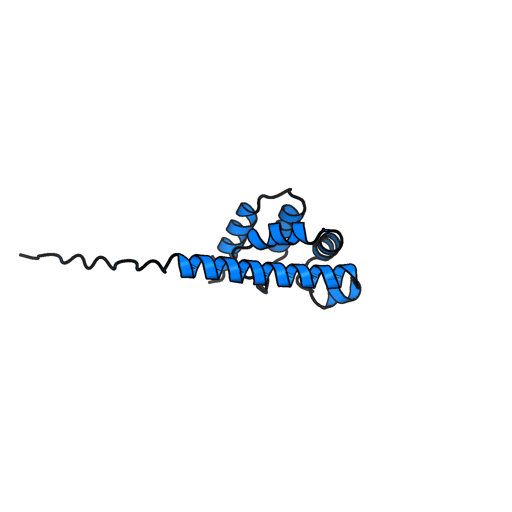1.00 82.31 78 ILE A O 1
ATOM 617 N N . THR A 1 79 ? -3.032 2.030 8.661 1.00 76.00 79 THR A N 1
ATOM 618 C CA . THR A 1 79 ? -4.168 2.256 9.577 1.00 76.00 79 THR A CA 1
ATOM 619 C C . THR A 1 79 ? -5.190 3.248 9.025 1.00 76.00 79 THR A C 1
ATOM 621 O O . THR A 1 79 ? -6.159 3.604 9.694 1.00 76.00 79 THR A O 1
ATOM 624 N N . THR A 1 80 ? -5.001 3.663 7.779 1.00 75.06 80 THR A N 1
ATOM 625 C CA . THR A 1 80 ? -5.847 4.585 7.030 1.00 75.06 80 THR A CA 1
ATOM 626 C C . THR A 1 80 ? -6.195 3.949 5.681 1.00 75.06 80 THR A C 1
ATOM 628 O O . THR A 1 80 ? -5.521 3.007 5.261 1.00 75.06 80 THR A O 1
ATOM 631 N N . PRO A 1 81 ? -7.270 4.359 4.991 1.00 73.50 81 PRO A N 1
ATOM 632 C CA . PRO A 1 81 ? -7.556 3.823 3.663 1.00 73.50 81 PRO A CA 1
ATOM 633 C C . PRO A 1 81 ? -6.440 4.189 2.670 1.00 73.50 81 PRO A C 1
ATOM 635 O O . PRO A 1 81 ? -6.210 5.366 2.418 1.00 73.50 81 PRO A O 1
ATOM 638 N N . VAL A 1 82 ? -5.789 3.200 2.048 1.00 69.44 82 VAL A N 1
ATOM 639 C CA . VAL A 1 82 ? -4.738 3.397 1.022 1.00 69.44 82 VAL A CA 1
ATOM 640 C C . VAL A 1 82 ? -5.230 4.211 -0.179 1.00 69.44 82 VAL A C 1
ATOM 642 O O . VAL A 1 82 ? -4.447 4.887 -0.838 1.00 69.44 82 VAL A O 1
ATOM 645 N N . LEU A 1 83 ? -6.539 4.191 -0.443 1.00 61.66 83 LEU A N 1
ATOM 646 C CA . LEU A 1 83 ? -7.196 5.023 -1.455 1.00 61.66 83 LEU A CA 1
ATOM 647 C C . LEU A 1 83 ? -7.121 6.529 -1.162 1.00 61.66 83 LEU A C 1
ATOM 649 O O . LEU A 1 83 ? -7.691 7.311 -1.922 1.00 61.66 83 LEU A O 1
ATOM 653 N N . TYR A 1 84 ? -6.465 6.944 -0.076 1.00 62.53 84 TYR A N 1
ATOM 654 C CA . TYR A 1 84 ? -6.336 8.340 0.282 1.00 62.53 84 TYR A CA 1
ATOM 655 C C . TYR A 1 84 ? -5.547 9.121 -0.786 1.00 62.53 84 TYR A C 1
ATOM 657 O O . TYR A 1 84 ? -4.349 8.886 -0.962 1.00 62.53 84 TYR A O 1
ATOM 665 N N . PRO A 1 85 ? -6.176 10.085 -1.487 1.00 58.28 85 PRO A N 1
ATOM 666 C CA . PRO A 1 85 ? -5.499 10.889 -2.505 1.00 58.28 85 PRO A CA 1
ATOM 667 C C . PRO A 1 85 ? -4.359 11.755 -1.947 1.00 58.28 85 PRO A C 1
ATOM 669 O O . PRO A 1 85 ? -3.540 12.235 -2.724 1.00 58.28 85 PRO A O 1
ATOM 672 N N . GLY A 1 86 ? -4.308 11.966 -0.626 1.00 60.22 86 GLY A N 1
ATOM 673 C CA . GLY A 1 86 ? -3.310 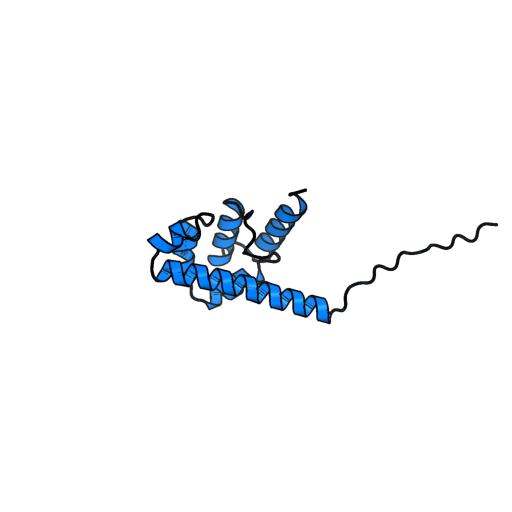12.803 0.044 1.00 60.22 86 GLY A CA 1
ATOM 674 C C . GLY A 1 86 ? -2.031 12.080 0.473 1.00 60.22 86 GLY A C 1
ATOM 675 O O . GLY A 1 86 ? -1.201 12.690 1.146 1.00 60.22 86 GLY A O 1
ATOM 676 N N . LEU A 1 87 ? -1.819 10.809 0.093 1.00 78.19 87 LEU A N 1
ATOM 677 C CA . LEU A 1 87 ? -0.515 10.179 0.315 1.00 78.19 87 LEU A CA 1
ATOM 678 C C . LEU A 1 87 ? 0.533 10.813 -0.610 1.00 78.19 87 LEU A C 1
ATOM 680 O O . LEU A 1 87 ? 0.625 10.489 -1.795 1.00 78.19 87 LEU A O 1
ATOM 684 N N . ASN A 1 88 ? 1.286 11.761 -0.057 1.00 82.81 88 ASN A N 1
ATOM 685 C CA . ASN A 1 88 ? 2.362 12.456 -0.750 1.00 82.81 88 ASN A CA 1
ATOM 686 C C . ASN A 1 88 ? 3.602 11.554 -0.919 1.00 82.81 88 ASN A C 1
ATOM 688 O O . ASN A 1 88 ? 3.633 10.400 -0.488 1.00 82.81 88 ASN A O 1
ATOM 692 N N . GLU A 1 89 ? 4.644 12.097 -1.546 1.00 86.00 89 GLU A N 1
ATOM 693 C CA . GLU A 1 89 ? 5.896 11.383 -1.813 1.00 86.00 89 GLU A CA 1
ATOM 694 C C . GLU A 1 89 ? 6.529 10.773 -0.550 1.00 86.00 89 GLU A C 1
ATOM 696 O O . GLU A 1 89 ? 6.967 9.625 -0.584 1.00 86.00 89 GLU A O 1
ATOM 701 N N . ASN A 1 90 ? 6.497 11.474 0.590 1.00 88.81 90 ASN A N 1
ATOM 702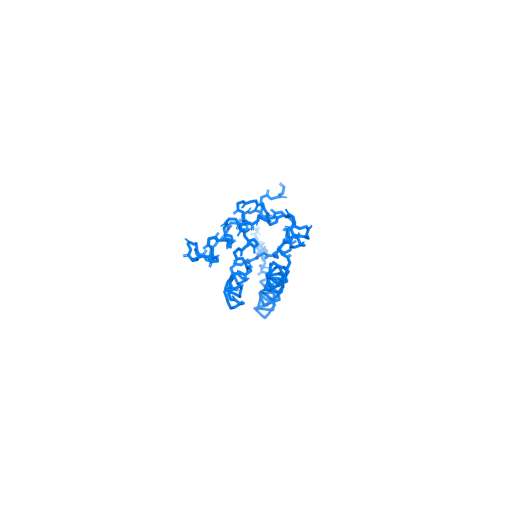 C CA . ASN A 1 90 ? 7.024 10.947 1.853 1.00 88.81 90 ASN A CA 1
ATOM 703 C C . ASN A 1 90 ? 6.233 9.726 2.330 1.00 88.81 90 ASN A C 1
ATOM 705 O O . ASN A 1 90 ? 6.832 8.735 2.741 1.00 88.81 90 ASN A O 1
ATOM 709 N N . GLY A 1 91 ? 4.903 9.764 2.230 1.00 88.62 91 GLY A N 1
ATOM 710 C CA . GLY A 1 91 ? 4.064 8.616 2.567 1.00 88.62 91 GLY A CA 1
ATOM 711 C C . GLY A 1 91 ? 4.378 7.390 1.709 1.00 88.62 91 GLY A C 1
ATOM 712 O O . GLY A 1 91 ? 4.498 6.283 2.233 1.00 88.62 91 GLY A O 1
ATOM 713 N N . TRP A 1 92 ? 4.599 7.580 0.407 1.00 90.00 92 TRP A N 1
ATOM 714 C CA . TRP A 1 92 ? 5.010 6.495 -0.486 1.00 90.00 92 TRP A CA 1
ATOM 715 C C . TRP A 1 92 ? 6.428 5.981 -0.216 1.00 90.00 92 TRP A C 1
ATOM 717 O O . TRP A 1 92 ? 6.651 4.774 -0.292 1.00 90.00 92 TRP A O 1
ATOM 727 N N . ASN A 1 93 ? 7.362 6.852 0.168 1.00 90.94 93 ASN A N 1
ATOM 728 C CA . ASN A 1 93 ? 8.699 6.441 0.603 1.00 90.94 93 ASN A CA 1
ATOM 729 C C . ASN A 1 93 ? 8.647 5.617 1.899 1.00 90.94 93 ASN A C 1
ATOM 731 O O . ASN A 1 93 ? 9.385 4.646 2.042 1.00 90.94 93 ASN A O 1
ATOM 735 N N . MET A 1 94 ? 7.733 5.933 2.821 1.00 90.94 94 MET A N 1
ATOM 736 C CA . MET A 1 94 ? 7.520 5.100 4.006 1.00 90.94 94 MET A CA 1
ATOM 737 C C . MET A 1 94 ? 6.907 3.741 3.655 1.00 90.94 94 MET A C 1
ATOM 739 O O . MET A 1 94 ? 7.327 2.720 4.198 1.00 90.94 94 MET A O 1
ATOM 743 N N . VAL A 1 95 ? 5.959 3.698 2.710 1.00 90.31 95 VAL A N 1
ATOM 744 C CA . VAL A 1 95 ? 5.436 2.432 2.164 1.00 90.31 95 VAL A CA 1
ATOM 745 C C . VAL A 1 95 ? 6.567 1.596 1.555 1.00 90.31 95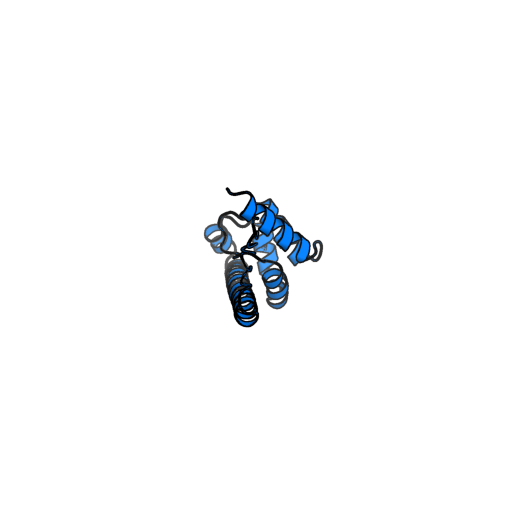 VAL A C 1
ATOM 747 O O . VAL A 1 95 ? 6.624 0.393 1.805 1.00 90.31 95 VAL A O 1
ATOM 750 N N . LEU A 1 96 ? 7.483 2.223 0.811 1.00 92.19 96 LEU A N 1
ATOM 751 C CA . LEU A 1 96 ? 8.676 1.573 0.264 1.00 92.19 96 LEU A CA 1
ATOM 752 C C . LEU A 1 96 ? 9.577 0.998 1.362 1.00 92.19 96 LEU A C 1
ATOM 754 O O . LEU A 1 96 ? 9.897 -0.186 1.320 1.00 92.19 96 LEU A O 1
ATOM 758 N N . GLY A 1 97 ? 9.887 1.777 2.399 1.00 92.44 97 GLY A N 1
ATOM 759 C CA . GLY A 1 97 ? 10.688 1.286 3.521 1.00 92.44 97 GLY A CA 1
ATOM 760 C C . GLY A 1 97 ? 10.041 0.099 4.248 1.00 92.44 97 GLY A C 1
ATOM 761 O O . GLY A 1 97 ? 10.732 -0.853 4.605 1.00 92.44 97 GLY A O 1
ATOM 762 N N . VAL A 1 98 ? 8.712 0.079 4.413 1.00 91.06 98 VAL A N 1
ATOM 763 C CA . VAL A 1 98 ? 8.007 -1.084 4.995 1.00 91.06 98 VAL A CA 1
ATOM 764 C C . VAL A 1 98 ? 8.040 -2.291 4.052 1.00 91.06 98 VAL A C 1
ATOM 766 O O . VAL A 1 98 ? 8.210 -3.425 4.504 1.00 91.06 98 VAL A O 1
ATOM 769 N N . MET A 1 99 ? 7.902 -2.072 2.741 1.00 91.00 99 MET A N 1
ATOM 770 C CA . MET A 1 99 ? 8.048 -3.124 1.728 1.00 91.00 99 MET A CA 1
ATOM 771 C C . MET A 1 99 ? 9.434 -3.784 1.782 1.00 91.00 99 MET A C 1
ATOM 773 O O . MET A 1 99 ? 9.533 -5.015 1.721 1.00 91.00 99 MET A O 1
ATOM 777 N N . ASP A 1 100 ? 10.478 -2.976 1.963 1.00 92.25 100 ASP A N 1
ATOM 778 C CA . ASP A 1 100 ? 11.875 -3.413 1.999 1.00 92.25 100 ASP A CA 1
ATOM 779 C C . ASP A 1 100 ? 12.354 -3.876 3.383 1.00 92.25 100 ASP A C 1
ATOM 781 O O . ASP A 1 100 ? 13.428 -4.464 3.505 1.00 92.25 100 ASP A O 1
ATOM 785 N N . ASN A 1 101 ? 11.497 -3.787 4.406 1.00 89.94 101 ASN A N 1
ATOM 786 C CA . ASN A 1 101 ? 11.812 -4.065 5.816 1.00 89.94 101 ASN A CA 1
ATOM 787 C C . ASN A 1 101 ? 12.869 -3.113 6.406 1.00 89.94 101 ASN A C 1
ATOM 789 O O . ASN A 1 101 ? 13.527 -3.450 7.389 1.00 89.94 101 ASN A O 1
ATOM 793 N N . GLU A 1 102 ? 13.022 -1.932 5.816 1.00 93.62 102 GLU A N 1
ATOM 794 C CA . GLU A 1 102 ? 13.852 -0.840 6.330 1.00 93.62 102 GLU A CA 1
ATOM 795 C C . GLU A 1 102 ? 13.112 -0.019 7.394 1.00 93.62 102 GLU A C 1
ATOM 797 O O . GLU A 1 102 ? 13.744 0.580 8.260 1.00 93.62 102 GLU A O 1
ATOM 802 N N . LEU A 1 103 ? 11.775 -0.031 7.356 1.00 91.38 103 LEU A N 1
ATOM 803 C CA . LEU A 1 103 ? 10.901 0.627 8.326 1.00 91.38 103 LEU A CA 1
ATOM 804 C C . LEU A 1 103 ? 9.939 -0.367 8.965 1.00 91.38 103 LEU A C 1
ATOM 806 O O . LEU A 1 103 ? 9.442 -1.297 8.319 1.00 91.38 103 LEU A O 1
ATOM 810 N N . GLN A 1 104 ? 9.629 -0.144 10.240 1.00 89.88 104 GLN A N 1
ATOM 811 C CA . GLN A 1 104 ? 8.597 -0.904 10.923 1.00 89.88 104 GLN A CA 1
ATOM 812 C C . GLN A 1 104 ? 7.201 -0.446 10.468 1.00 89.88 104 GLN A C 1
ATOM 814 O O . GLN A 1 104 ? 6.946 0.753 10.340 1.00 89.88 104 GLN A O 1
ATOM 819 N N . PRO A 1 105 ? 6.239 -1.376 10.317 1.00 86.44 105 PRO A N 1
ATOM 820 C CA . PRO A 1 105 ? 4.832 -1.064 10.064 1.00 86.44 105 PRO A CA 1
ATOM 821 C C . PRO A 1 105 ? 4.236 0.043 10.945 1.00 86.44 105 PRO A C 1
ATOM 823 O O . PRO A 1 105 ? 3.456 0.857 10.459 1.00 86.44 105 PRO A O 1
ATOM 826 N N . ALA A 1 106 ? 4.611 0.076 12.228 1.00 86.31 106 ALA A N 1
ATOM 827 C CA . ALA A 1 106 ? 4.102 1.045 13.196 1.00 86.31 106 ALA A CA 1
ATOM 828 C C . ALA A 1 106 ? 4.500 2.488 12.847 1.00 86.31 106 ALA A C 1
ATOM 830 O O . ALA A 1 106 ? 3.689 3.394 13.010 1.00 86.31 106 ALA A O 1
ATOM 831 N N . GLU A 1 107 ? 5.698 2.695 12.295 1.00 89.12 107 GLU A N 1
ATOM 832 C CA . GLU A 1 107 ? 6.180 4.025 11.903 1.00 89.12 107 GLU A CA 1
ATOM 833 C C . GLU A 1 107 ? 5.329 4.595 10.760 1.00 89.12 107 GLU A C 1
ATOM 835 O O . GLU A 1 107 ? 4.927 5.758 10.787 1.00 89.12 107 GLU A O 1
ATOM 840 N N . LEU A 1 108 ? 4.976 3.752 9.781 1.00 87.06 108 LEU A N 1
ATOM 841 C CA . LEU A 1 108 ? 4.043 4.120 8.716 1.00 87.06 108 LEU A CA 1
ATOM 842 C C . LEU A 1 108 ? 2.649 4.424 9.281 1.00 87.06 108 LEU A C 1
ATOM 844 O O . LEU A 1 108 ? 2.052 5.431 8.908 1.00 87.06 108 LEU A O 1
ATOM 848 N N . SER A 1 109 ? 2.134 3.596 10.196 1.00 85.06 109 SER A N 1
ATOM 849 C CA . SER A 1 109 ? 0.843 3.848 10.852 1.00 85.06 109 SER A CA 1
ATOM 850 C C . SER A 1 109 ? 0.799 5.215 11.544 1.00 85.06 109 SER A C 1
ATOM 852 O O . SER A 1 109 ? -0.169 5.957 11.383 1.00 85.06 109 SER A O 1
ATOM 854 N N . GLU A 1 110 ? 1.836 5.547 12.315 1.00 86.38 110 GLU A N 1
ATOM 855 C CA . GLU A 1 110 ? 1.934 6.803 13.066 1.00 86.38 110 GLU A CA 1
ATOM 856 C C . GLU A 1 110 ? 1.997 8.014 12.136 1.00 86.38 110 GLU A C 1
ATOM 858 O O . GLU A 1 110 ? 1.263 8.986 12.333 1.00 86.38 110 GLU A O 1
ATOM 863 N N . TYR A 1 111 ? 2.807 7.931 11.077 1.00 86.31 111 TYR A N 1
ATOM 864 C CA . TYR A 1 111 ? 2.884 8.975 10.063 1.00 86.31 111 TYR A CA 1
ATOM 865 C C . TYR A 1 111 ? 1.526 9.238 9.404 1.00 86.31 111 TYR A C 1
ATOM 867 O O . TYR A 1 111 ? 1.081 10.385 9.330 1.00 86.31 111 TYR A O 1
ATOM 875 N N . LEU A 1 112 ? 0.843 8.180 8.955 1.00 81.75 112 LEU A N 1
ATOM 876 C CA . LEU A 1 112 ? -0.440 8.292 8.260 1.00 81.75 112 LEU A CA 1
ATOM 877 C C . LEU A 1 112 ? -1.530 8.898 9.148 1.00 81.75 112 LEU A C 1
ATOM 879 O O . LEU A 1 112 ? -2.331 9.707 8.677 1.00 81.75 112 LEU A O 1
ATOM 883 N N . LEU A 1 113 ? -1.545 8.541 10.435 1.00 81.31 113 LEU A N 1
ATOM 884 C CA . LEU A 1 113 ? -2.426 9.171 11.416 1.00 81.31 113 LEU A CA 1
ATOM 885 C C . LEU A 1 113 ? -2.095 10.658 11.582 1.00 81.31 113 LEU A C 1
ATOM 887 O O . LEU A 1 113 ? -3.007 11.482 11.598 1.00 81.31 113 LEU A O 1
ATOM 891 N N . GLY A 1 114 ? -0.810 11.013 11.656 1.00 82.69 114 GLY A N 1
ATOM 892 C CA . GLY A 1 114 ? -0.366 12.403 11.724 1.00 82.69 114 GLY A CA 1
ATOM 893 C C . GLY A 1 114 ? -0.818 13.233 10.521 1.00 82.69 114 GLY A C 1
ATOM 894 O O . GLY A 1 114 ? -1.309 14.343 10.703 1.00 82.69 114 GLY A O 1
ATOM 895 N N . VAL A 1 115 ? -0.711 12.693 9.303 1.00 80.44 115 VAL A N 1
ATOM 896 C CA . VAL A 1 115 ? -1.200 13.360 8.083 1.00 80.44 115 VAL A CA 1
ATOM 897 C C . VAL A 1 115 ? -2.704 13.616 8.175 1.00 80.44 115 VAL A C 1
ATOM 899 O O . VAL A 1 115 ? -3.125 14.766 8.077 1.00 80.44 115 VAL A O 1
ATOM 902 N N . LEU A 1 116 ? -3.503 12.585 8.470 1.00 76.94 116 LEU A N 1
ATOM 903 C CA . LEU A 1 116 ? -4.962 12.722 8.562 1.00 76.94 116 LEU A CA 1
ATOM 904 C C . LEU A 1 116 ? -5.421 13.718 9.633 1.00 76.94 116 LEU A C 1
ATOM 906 O O . LEU A 1 116 ? -6.434 14.395 9.463 1.00 76.94 116 LEU A O 1
ATOM 910 N N . LEU A 1 117 ? -4.724 13.774 10.769 1.00 79.38 117 LEU A N 1
ATOM 911 C CA . LEU A 1 117 ? -5.090 14.662 11.873 1.00 79.38 117 LEU A CA 1
ATOM 912 C C . LEU A 1 117 ? -4.709 16.126 11.606 1.00 79.38 117 LEU A C 1
ATOM 914 O O . LEU A 1 117 ? -5.342 17.017 12.175 1.00 79.38 117 LEU A O 1
ATOM 918 N N . ASN A 1 118 ? -3.715 16.367 10.745 1.00 73.38 118 ASN A N 1
ATOM 919 C CA . ASN A 1 118 ? -3.185 17.697 10.439 1.00 73.38 118 ASN A CA 1
ATOM 920 C C . ASN A 1 118 ? -3.774 18.332 9.168 1.00 73.38 118 ASN A C 1
ATOM 922 O O . ASN A 1 118 ? -3.540 19.511 8.931 1.00 73.38 118 ASN A O 1
ATOM 926 N N . GLU A 1 119 ? -4.557 17.607 8.367 1.00 61.84 119 GLU A N 1
ATOM 927 C CA . GLU A 1 119 ? -5.277 18.153 7.200 1.00 61.84 119 GLU A CA 1
ATOM 928 C C . GLU A 1 119 ? -6.571 18.917 7.574 1.00 61.84 119 GLU A C 1
ATOM 930 O O . GLU A 1 119 ? -7.525 18.961 6.795 1.00 61.84 119 GLU A O 1
ATOM 935 N N . ARG A 1 120 ? -6.617 19.521 8.771 1.00 47.69 120 ARG A N 1
ATOM 936 C CA . ARG A 1 120 ? -7.708 20.397 9.234 1.00 47.69 120 ARG A CA 1
ATOM 937 C C . ARG A 1 120 ? -7.429 21.870 8.976 1.00 47.69 120 ARG A C 1
ATOM 939 O O . ARG A 1 120 ? -6.290 22.307 9.243 1.00 47.69 120 ARG A O 1
#

Sequence (120 aa):
MASSEFASGAVVLPDVTILKNLNRDLFQLNLGYLMLVREYADRDMVMAKKLFRNIPAVVLERMAELPPQRLAHVARAITTPVLYPGLNENGWNMVLGVMDNELQPAELSEYLLGVLLNER

Organism: NCBI:txid33059

Radius of gyration: 18.81 Å; chains: 1; bounding box: 40×35×68 Å

Foldseek 3Di:
DDPDPPPPVPPPDPDPVVVVVVLVVQLVQQLVVLVVLLVCLLPPVPVSCVVPVQADSVLSVLSVPDDSVLSSQLSSLAPDRPPDSPCHPVLNVQSVCSSVVVDDSVVSNVVNVVSVVPPD

InterPro domains:
  IPR036194 Flagellar transcriptional activator FlhD superfamily [G3DSA:1.10.4000.10] (19-95)

pLDDT: mean 83.25, std 14.1, range [40.09, 97.31]